Protein AF-A0A453GM14-F1 (afdb_monomer_lite)

Organism: Aegilops tauschii subsp. strangulata (NCBI:txid200361)

InterPro domains:
  IPR033309 Crossover junction endonuclease Mus81 [PTHR13451] (1-64)
  IPR042530 EME1/EME2, C-terminal domain [G3DSA:1.10.150.670] (1-65)

Structure (mmCIF, N/CA/C/O backbone):
data_AF-A0A453GM14-F1
#
_entry.id   AF-A0A453GM14-F1
#
loop_
_atom_site.group_PDB
_atom_site.id
_atom_site.type_symbol
_atom_site.label_atom_id
_atom_site.label_alt_id
_atom_site.label_comp_id
_atom_site.label_asym_id
_atom_site.label_entity_id
_atom_site.label_seq_id
_atom_site.pdbx_PDB_ins_code
_atom_site.Cartn_x
_atom_site.Cartn_y
_atom_site.Cartn_z
_atom_site.occupancy
_atom_site.B_iso_or_equiv
_atom_site.auth_seq_id
_atom_site.auth_comp_id
_atom_site.auth_asym_id
_atom_site.auth_atom_id
_atom_site.pdbx_PDB_model_num
ATOM 1 N N . MET A 1 1 ? -10.607 -8.308 7.859 1.00 61.97 1 MET A N 1
ATOM 2 C CA . MET A 1 1 ? -9.437 -8.138 8.750 1.00 61.97 1 MET A CA 1
ATOM 3 C C . MET A 1 1 ? -8.909 -6.725 8.570 1.00 61.97 1 MET A C 1
ATOM 5 O O . MET A 1 1 ? -8.815 -6.295 7.429 1.00 61.97 1 MET A O 1
ATOM 9 N N . GLN A 1 2 ? -8.618 -6.004 9.654 1.00 81.81 2 GLN A N 1
ATOM 10 C CA . GLN A 1 2 ? -7.949 -4.700 9.582 1.00 81.81 2 GLN A CA 1
ATOM 11 C C . GLN A 1 2 ? -6.445 -4.923 9.385 1.00 81.81 2 GLN A C 1
ATOM 13 O O . GLN A 1 2 ? -5.861 -5.780 10.048 1.00 81.81 2 GLN A O 1
ATOM 18 N N . VAL A 1 3 ? -5.824 -4.182 8.467 1.00 87.56 3 VAL A N 1
ATOM 19 C CA . VAL A 1 3 ? -4.368 -4.223 8.280 1.00 87.56 3 VAL A CA 1
ATOM 20 C C . VAL A 1 3 ? -3.715 -3.511 9.470 1.00 87.56 3 VAL A C 1
ATOM 22 O O . VAL A 1 3 ? -4.097 -2.374 9.762 1.00 87.56 3 VAL A O 1
ATOM 25 N N . PRO A 1 4 ? -2.745 -4.125 10.172 1.00 92.19 4 PRO A N 1
ATOM 26 C CA . PRO A 1 4 ? -2.096 -3.476 11.305 1.00 92.19 4 PRO A CA 1
ATOM 27 C C . PRO A 1 4 ? -1.500 -2.118 10.916 1.00 92.19 4 PRO A C 1
ATOM 29 O O . PRO A 1 4 ? -0.886 -1.985 9.858 1.00 92.19 4 PRO A O 1
ATOM 32 N N . GLN A 1 5 ? -1.638 -1.125 11.798 1.00 92.12 5 GLN A N 1
ATOM 33 C CA . GLN A 1 5 ? -1.119 0.247 11.638 1.00 92.12 5 GLN A CA 1
ATOM 34 C C . GLN A 1 5 ? -1.759 1.090 10.523 1.00 92.12 5 GLN A C 1
ATOM 36 O O . GLN A 1 5 ? -1.362 2.241 10.346 1.00 92.12 5 GLN A O 1
ATOM 41 N N . VAL A 1 6 ? -2.756 0.565 9.806 1.00 95.62 6 VAL A N 1
ATOM 42 C CA . VAL A 1 6 ? -3.539 1.340 8.838 1.00 95.62 6 VAL A CA 1
ATOM 43 C C . VAL A 1 6 ? -4.712 1.999 9.564 1.00 95.62 6 VAL A C 1
ATOM 45 O O . VAL A 1 6 ? -5.612 1.312 10.058 1.00 95.62 6 VAL A O 1
ATOM 48 N N . THR A 1 7 ? -4.674 3.331 9.649 1.00 96.06 7 THR A N 1
ATOM 49 C CA . THR A 1 7 ? -5.795 4.156 10.124 1.00 96.06 7 THR A CA 1
ATOM 50 C C . THR A 1 7 ? -6.803 4.395 8.998 1.00 96.06 7 THR A C 1
ATOM 52 O O . THR A 1 7 ? -6.536 4.082 7.833 1.00 96.06 7 THR A O 1
ATOM 55 N N . GLU A 1 8 ? -7.966 4.954 9.330 1.00 96.31 8 GLU A N 1
ATOM 56 C CA . GLU A 1 8 ? -8.982 5.312 8.337 1.00 96.31 8 GLU A CA 1
ATOM 57 C C . GLU A 1 8 ? -8.466 6.380 7.363 1.00 96.31 8 GLU A C 1
ATOM 59 O O . GLU A 1 8 ? -8.626 6.245 6.152 1.00 96.31 8 GLU A O 1
ATOM 64 N N . GLU A 1 9 ? -7.746 7.385 7.862 1.00 97.06 9 GLU A N 1
ATOM 65 C CA . GLU A 1 9 ? -7.161 8.459 7.055 1.00 97.06 9 GLU A CA 1
ATOM 66 C C . GLU A 1 9 ? -6.104 7.920 6.090 1.00 97.06 9 GLU A C 1
ATOM 68 O O . GLU A 1 9 ? -6.067 8.311 4.923 1.00 97.06 9 GLU A O 1
ATOM 73 N N . ALA A 1 10 ? -5.273 6.978 6.550 1.00 97.06 10 ALA A N 1
ATOM 74 C CA . ALA A 1 10 ? -4.308 6.299 5.695 1.00 97.06 10 ALA A CA 1
ATOM 75 C C . ALA A 1 10 ? 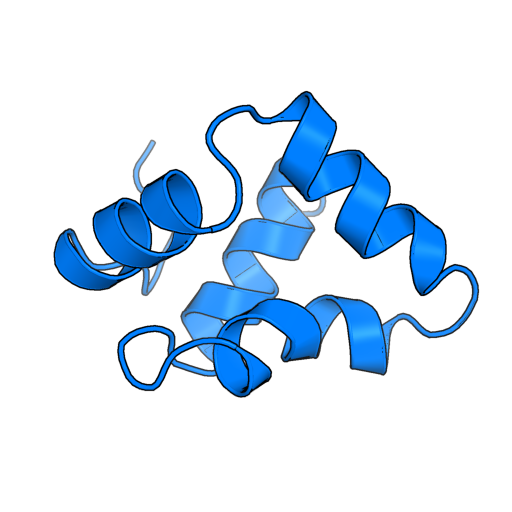-5.018 5.496 4.593 1.00 97.06 10 ALA A C 1
ATOM 77 O O . ALA A 1 10 ? -4.609 5.551 3.433 1.00 97.06 10 ALA A O 1
ATOM 78 N N . ALA A 1 11 ? -6.101 4.786 4.927 1.00 96.38 11 ALA A N 1
ATOM 79 C CA . ALA A 1 11 ? -6.891 4.047 3.947 1.00 96.38 11 ALA A CA 1
ATOM 80 C C . ALA A 1 11 ? -7.520 4.986 2.905 1.00 96.38 11 ALA A C 1
ATOM 82 O O . ALA A 1 11 ? -7.368 4.743 1.708 1.00 96.38 11 ALA A O 1
ATOM 83 N N . LEU A 1 12 ? -8.136 6.090 3.344 1.00 97.75 12 LEU A N 1
ATOM 84 C CA . LEU A 1 12 ? -8.724 7.110 2.472 1.00 97.75 12 LEU A CA 1
ATOM 85 C C . LEU A 1 12 ? -7.680 7.754 1.552 1.00 97.75 12 LEU A C 1
ATOM 87 O O . LEU A 1 12 ? -7.930 7.917 0.352 1.00 97.75 12 LEU A O 1
ATOM 91 N N . ALA A 1 13 ? -6.495 8.076 2.079 1.00 98.06 13 ALA A N 1
ATOM 92 C CA . ALA A 1 13 ? -5.391 8.623 1.295 1.00 98.06 13 ALA A CA 1
ATOM 93 C C . ALA A 1 13 ? -4.922 7.635 0.216 1.00 98.06 13 ALA A C 1
ATOM 95 O O . ALA A 1 13 ? -4.765 8.013 -0.947 1.00 98.06 13 ALA A O 1
ATOM 96 N N . VAL A 1 14 ? -4.765 6.355 0.568 1.00 97.81 14 VAL A N 1
ATOM 97 C CA . VAL A 1 14 ? -4.373 5.307 -0.384 1.00 97.81 14 VAL A CA 1
ATOM 98 C C . VAL A 1 14 ? -5.446 5.105 -1.453 1.00 97.81 14 VAL A C 1
ATOM 100 O O . VAL A 1 14 ? -5.098 5.058 -2.630 1.00 97.81 14 VAL A O 1
ATOM 103 N N . THR A 1 15 ? -6.733 5.057 -1.094 1.00 97.19 15 THR A N 1
ATOM 104 C CA . THR A 1 15 ? -7.825 4.919 -2.077 1.00 97.19 15 THR A CA 1
ATOM 105 C C . THR A 1 15 ? -8.003 6.156 -2.952 1.00 97.19 15 THR A C 1
ATOM 107 O O . THR A 1 15 ? -8.448 6.038 -4.087 1.00 97.19 15 THR A O 1
ATOM 110 N N . SER A 1 16 ? -7.621 7.339 -2.470 1.00 98.12 16 SER A N 1
ATOM 111 C CA . SER A 1 16 ? -7.633 8.560 -3.285 1.00 98.12 16 SER A CA 1
ATOM 112 C C . SER A 1 16 ? -6.517 8.549 -4.336 1.00 98.12 16 SER A C 1
ATOM 114 O O . SER A 1 16 ? -6.733 8.978 -5.467 1.00 98.12 16 SER A O 1
ATOM 116 N N . LEU A 1 17 ? -5.333 8.032 -3.985 1.00 97.75 17 LEU A N 1
ATOM 117 C CA . LEU A 1 17 ? -4.190 7.899 -4.899 1.00 97.75 17 LEU A CA 1
ATOM 118 C C . LEU A 1 17 ? -4.347 6.724 -5.874 1.00 97.75 17 LEU A C 1
ATOM 120 O O . LEU A 1 17 ? -3.972 6.821 -7.041 1.00 97.75 17 LEU A O 1
ATOM 124 N N . TYR A 1 18 ? -4.897 5.614 -5.388 1.00 98.12 18 TYR A N 1
ATOM 125 C CA . TYR A 1 18 ? -5.053 4.363 -6.120 1.00 98.12 18 TYR A CA 1
ATOM 126 C C . TYR A 1 18 ? -6.475 3.821 -5.906 1.00 98.12 18 TYR A C 1
ATOM 128 O O . TYR A 1 18 ? -6.687 2.962 -5.047 1.00 98.12 18 TYR A O 1
ATOM 136 N N . PRO A 1 19 ? -7.461 4.284 -6.699 1.00 97.38 19 PRO A N 1
ATOM 137 C CA . PRO A 1 19 ? -8.882 3.976 -6.486 1.00 97.38 19 PRO A CA 1
ATOM 138 C C . PRO A 1 19 ? -9.258 2.496 -6.589 1.00 97.38 19 PRO A C 1
ATOM 140 O O . PRO A 1 19 ? -10.351 2.099 -6.199 1.00 97.38 19 PRO A O 1
ATOM 143 N N . THR A 1 20 ? -8.371 1.664 -7.136 1.00 96.38 20 THR A N 1
ATOM 144 C CA . THR A 1 20 ? -8.579 0.220 -7.256 1.00 96.38 20 THR A CA 1
ATOM 145 C C . THR A 1 20 ? -7.355 -0.555 -6.781 1.00 96.38 20 THR A C 1
ATOM 147 O O . THR A 1 20 ? -6.214 -0.101 -6.922 1.00 96.38 20 THR A O 1
ATOM 150 N N . LEU A 1 21 ? -7.576 -1.788 -6.316 1.00 94.12 21 LEU A N 1
ATOM 151 C CA . LEU A 1 21 ? -6.485 -2.722 -6.015 1.00 94.12 21 LEU A CA 1
ATOM 152 C C . LEU A 1 21 ? -5.569 -2.925 -7.230 1.00 94.12 21 LEU A C 1
ATOM 154 O O . LEU A 1 21 ? -4.354 -2.963 -7.078 1.00 94.12 21 LEU A O 1
ATOM 158 N N . LEU A 1 22 ? -6.136 -2.970 -8.443 1.00 96.56 22 LEU A N 1
ATOM 159 C CA . LEU A 1 22 ? -5.362 -3.095 -9.679 1.00 96.56 22 LEU A CA 1
ATOM 160 C C . LEU A 1 22 ? -4.437 -1.891 -9.911 1.00 96.56 22 LEU A C 1
ATOM 162 O O . LEU A 1 22 ? -3.290 -2.082 -10.307 1.00 96.56 22 LEU A O 1
ATOM 166 N N . SER A 1 23 ? -4.903 -0.660 -9.672 1.00 97.88 23 SER A N 1
ATOM 167 C CA . SER A 1 23 ? -4.051 0.533 -9.797 1.00 97.88 23 SER A CA 1
ATOM 168 C C . SER A 1 23 ? -2.918 0.548 -8.773 1.00 97.88 23 SER A C 1
ATOM 170 O O . SER A 1 23 ? -1.795 0.897 -9.125 1.00 97.88 23 SER A O 1
ATOM 172 N N . LEU A 1 24 ? -3.187 0.104 -7.541 1.00 97.62 24 LEU A N 1
ATOM 173 C CA . LEU A 1 24 ? -2.169 0.003 -6.498 1.00 97.62 24 LEU A CA 1
ATOM 174 C C . LEU A 1 24 ? -1.135 -1.080 -6.833 1.00 97.62 24 LEU A C 1
ATOM 176 O O . LEU A 1 24 ? 0.067 -0.839 -6.757 1.00 97.62 24 LEU A O 1
ATOM 180 N N . ALA A 1 25 ? -1.595 -2.253 -7.274 1.00 96.56 25 ALA A N 1
ATOM 181 C CA . ALA A 1 25 ? -0.722 -3.355 -7.658 1.00 96.56 25 ALA A CA 1
ATOM 182 C C . ALA A 1 25 ? 0.182 -2.987 -8.846 1.00 96.56 25 ALA A C 1
ATOM 184 O O . ALA A 1 25 ? 1.374 -3.284 -8.831 1.00 96.56 25 ALA A O 1
ATOM 185 N N . LYS A 1 26 ? -0.359 -2.279 -9.847 1.00 97.19 26 LYS A N 1
ATOM 186 C CA . LYS A 1 26 ? 0.431 -1.750 -10.969 1.00 97.19 26 LYS A CA 1
ATOM 187 C C . LYS A 1 26 ? 1.506 -0.773 -10.500 1.00 97.19 26 LYS A C 1
ATOM 189 O O . LYS A 1 26 ? 2.629 -0.865 -10.975 1.00 97.19 26 LYS A O 1
ATOM 194 N N . ALA A 1 27 ? 1.189 0.124 -9.566 1.00 97.56 27 ALA A N 1
ATOM 195 C CA . ALA A 1 27 ? 2.167 1.067 -9.029 1.00 97.56 27 ALA A CA 1
ATOM 196 C C . ALA A 1 27 ? 3.328 0.350 -8.320 1.00 97.56 27 ALA A C 1
ATOM 198 O O . ALA A 1 27 ? 4.485 0.676 -8.572 1.00 97.56 27 ALA A O 1
ATOM 199 N N . TYR A 1 28 ? 3.041 -0.682 -7.519 1.00 97.38 28 TYR A N 1
ATOM 200 C CA . TYR A 1 28 ? 4.089 -1.522 -6.932 1.00 97.38 28 TYR A CA 1
ATOM 201 C C . TYR A 1 28 ? 4.905 -2.273 -7.992 1.00 97.38 28 TYR A C 1
ATOM 203 O O . TYR A 1 28 ? 6.129 -2.315 -7.899 1.00 97.38 28 TYR A O 1
ATOM 211 N N . ALA A 1 29 ? 4.259 -2.823 -9.023 1.00 95.19 29 ALA A N 1
ATOM 212 C CA . ALA A 1 29 ? 4.940 -3.516 -10.119 1.00 95.19 29 ALA A CA 1
ATOM 213 C C . ALA A 1 29 ? 5.831 -2.590 -10.970 1.00 95.19 29 ALA A C 1
ATOM 215 O O . ALA A 1 29 ? 6.769 -3.057 -11.601 1.00 95.19 29 ALA A O 1
ATOM 216 N N . MET A 1 30 ? 5.601 -1.273 -10.983 1.00 96.44 30 MET A N 1
ATOM 217 C CA . MET A 1 30 ? 6.516 -0.328 -11.647 1.00 96.44 30 MET A CA 1
ATOM 218 C C . MET A 1 30 ? 7.847 -0.150 -10.901 1.00 96.44 30 MET A C 1
ATOM 220 O O . MET A 1 30 ? 8.796 0.375 -11.477 1.00 96.44 30 MET A O 1
ATOM 224 N N . LEU A 1 31 ? 7.914 -0.577 -9.639 1.00 95.81 31 LEU A N 1
ATOM 225 C CA . LEU A 1 31 ? 9.120 -0.586 -8.807 1.00 95.81 31 LEU A CA 1
ATOM 226 C C . LEU A 1 31 ? 9.765 -1.985 -8.754 1.00 95.81 31 LEU A C 1
ATOM 228 O O . LEU A 1 31 ? 10.530 -2.267 -7.834 1.00 95.81 31 LEU A O 1
ATOM 232 N N . ASP A 1 32 ? 9.400 -2.879 -9.681 1.00 84.56 32 ASP A N 1
ATOM 233 C CA . ASP A 1 32 ? 9.811 -4.285 -9.661 1.00 84.56 32 ASP A CA 1
ATOM 234 C C . ASP A 1 32 ? 11.332 -4.454 -9.526 1.00 84.56 32 ASP A C 1
ATOM 236 O O . ASP A 1 32 ? 12.126 -3.710 -10.105 1.00 84.56 32 ASP A O 1
ATOM 240 N N . GLY A 1 33 ? 11.730 -5.423 -8.704 1.00 85.56 33 GLY A N 1
ATOM 241 C CA . GLY A 1 33 ? 13.118 -5.651 -8.304 1.00 85.56 33 GLY A CA 1
ATOM 242 C C . GLY A 1 33 ? 13.616 -4.803 -7.124 1.00 85.56 33 GLY A C 1
ATOM 243 O O . GLY A 1 33 ? 14.588 -5.209 -6.486 1.00 85.56 33 GLY A O 1
ATOM 244 N N . ASP A 1 34 ? 12.949 -3.701 -6.755 1.00 95.69 34 ASP A N 1
ATOM 245 C CA . ASP A 1 34 ? 13.274 -2.917 -5.553 1.00 95.69 34 ASP A CA 1
ATOM 246 C C . ASP A 1 34 ? 12.196 -3.071 -4.475 1.00 95.69 34 ASP A C 1
ATOM 248 O O . ASP A 1 34 ? 11.301 -2.242 -4.276 1.00 95.69 34 ASP A O 1
ATOM 252 N N . ARG A 1 35 ? 12.323 -4.163 -3.717 1.00 94.75 35 ARG A N 1
ATOM 253 C CA . ARG A 1 35 ? 11.415 -4.483 -2.613 1.00 94.75 35 ARG A CA 1
ATOM 254 C C . ARG A 1 35 ? 11.345 -3.372 -1.565 1.00 94.75 35 ARG A 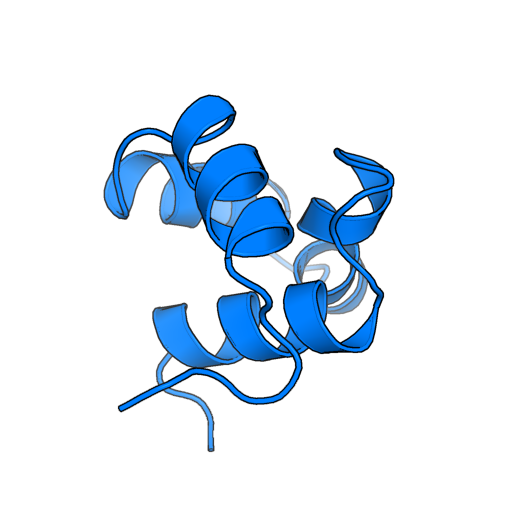C 1
ATOM 256 O O . ARG A 1 35 ? 10.288 -3.140 -0.982 1.00 94.75 35 ARG A O 1
ATOM 263 N N . ARG A 1 36 ? 12.456 -2.679 -1.301 1.00 96.56 36 ARG A N 1
ATOM 264 C CA . ARG A 1 36 ? 12.467 -1.600 -0.311 1.00 96.56 36 ARG A CA 1
ATOM 265 C C . ARG A 1 36 ? 11.672 -0.405 -0.824 1.00 96.56 36 ARG A C 1
ATOM 267 O O . ARG A 1 36 ? 10.866 0.136 -0.071 1.00 96.56 36 ARG A O 1
ATOM 274 N N . ALA A 1 37 ? 11.848 -0.026 -2.089 1.00 97.69 37 ALA A N 1
ATOM 275 C CA . ALA A 1 37 ? 11.048 1.025 -2.707 1.00 97.69 37 ALA A CA 1
ATOM 276 C C . ALA A 1 37 ? 9.554 0.675 -2.712 1.00 97.69 37 ALA A C 1
ATOM 278 O O . ALA A 1 37 ? 8.733 1.550 -2.447 1.00 97.69 37 ALA A O 1
ATOM 279 N N . GLN A 1 38 ? 9.197 -0.595 -2.935 1.00 97.69 38 GLN A N 1
ATOM 280 C CA . GLN A 1 38 ? 7.813 -1.059 -2.826 1.00 97.69 38 GLN A CA 1
ATOM 281 C C . GLN A 1 38 ? 7.274 -0.911 -1.395 1.00 97.69 38 GLN A C 1
ATOM 283 O O . GLN A 1 38 ? 6.264 -0.240 -1.196 1.00 97.69 38 GLN A O 1
ATOM 288 N N . GLU A 1 39 ? 7.958 -1.442 -0.378 1.00 97.44 39 GLU A N 1
ATOM 289 C CA . GLU A 1 39 ? 7.517 -1.319 1.023 1.00 97.44 39 GLU A CA 1
ATOM 290 C C . GLU A 1 39 ? 7.394 0.152 1.476 1.00 97.44 39 GLU A C 1
ATOM 292 O O . GLU A 1 39 ? 6.536 0.490 2.294 1.00 97.44 39 GLU A O 1
ATOM 297 N N . GLU A 1 40 ? 8.214 1.047 0.923 1.00 98.00 40 GLU A N 1
ATOM 298 C CA . GLU A 1 40 ? 8.250 2.476 1.241 1.00 98.00 40 GLU A CA 1
ATOM 299 C C . GLU A 1 40 ? 7.374 3.355 0.324 1.00 98.00 40 GLU A C 1
ATOM 301 O O . GLU A 1 40 ? 7.233 4.549 0.579 1.00 98.00 40 GLU A O 1
ATOM 306 N N . MET A 1 41 ? 6.760 2.812 -0.731 1.00 98.38 41 MET A N 1
ATOM 307 C CA . MET A 1 41 ? 6.118 3.626 -1.771 1.00 98.38 41 MET A CA 1
ATOM 308 C C . MET A 1 41 ? 5.025 4.546 -1.218 1.00 98.38 41 MET A C 1
ATOM 310 O O . MET A 1 41 ? 4.980 5.723 -1.568 1.00 98.38 41 MET A O 1
ATOM 314 N N . LEU A 1 42 ? 4.133 4.029 -0.368 1.00 98.38 42 LEU A N 1
ATOM 315 C CA . LEU A 1 42 ? 2.963 4.785 0.080 1.00 98.38 42 LEU A CA 1
ATOM 316 C C . LEU A 1 42 ? 3.327 5.863 1.101 1.00 98.38 42 LEU A C 1
ATOM 318 O O . LEU A 1 42 ? 2.790 6.966 1.012 1.00 98.38 42 LEU A O 1
ATOM 322 N N . LYS A 1 43 ? 4.289 5.597 1.997 1.00 98.12 43 LYS A N 1
ATOM 323 C CA . LYS A 1 43 ? 4.762 6.611 2.958 1.00 98.12 43 LYS A CA 1
ATOM 324 C C . LYS A 1 43 ? 5.389 7.821 2.253 1.00 98.12 43 LYS A C 1
ATOM 326 O O . LYS A 1 43 ? 5.319 8.936 2.744 1.00 98.12 43 LYS A O 1
ATOM 331 N N . ASN A 1 44 ? 5.972 7.603 1.072 1.00 97.94 44 ASN A N 1
ATOM 332 C CA . ASN A 1 44 ? 6.582 8.659 0.264 1.00 97.94 44 ASN A CA 1
ATOM 333 C C . ASN A 1 44 ? 5.559 9.401 -0.619 1.00 97.94 44 ASN A C 1
ATOM 335 O O . ASN A 1 44 ? 5.927 10.328 -1.340 1.00 97.94 44 ASN A O 1
ATOM 339 N N . LYS A 1 45 ? 4.288 8.977 -0.621 1.00 97.62 45 LYS A N 1
ATOM 340 C CA . LYS 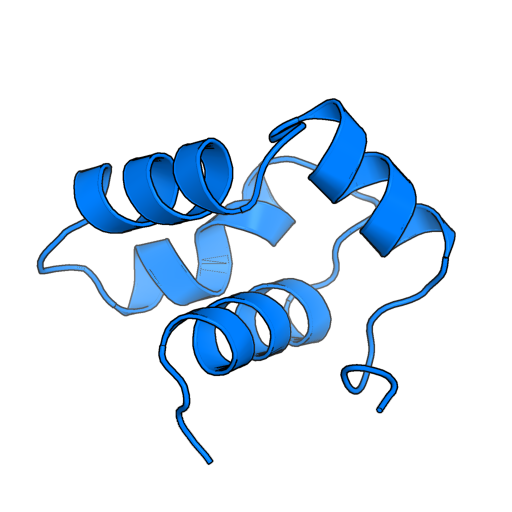A 1 45 ? 3.207 9.571 -1.424 1.00 97.62 45 LYS A CA 1
ATOM 341 C C . LYS A 1 45 ? 2.162 10.302 -0.586 1.00 9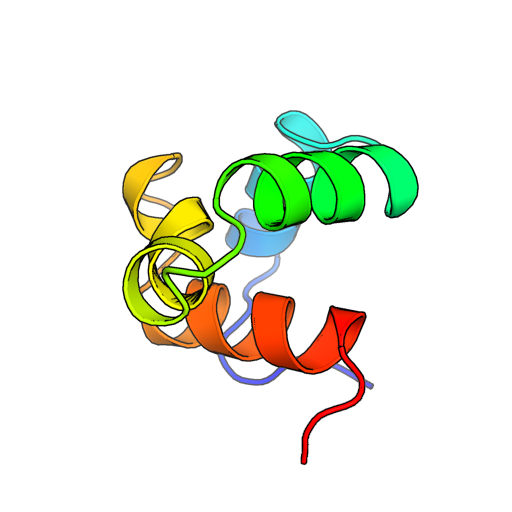7.62 45 LYS A C 1
ATOM 343 O O . LYS A 1 45 ? 1.382 11.062 -1.153 1.00 97.62 45 LYS A O 1
ATOM 348 N N . SER A 1 46 ? 2.119 10.072 0.724 1.00 97.38 46 SER A N 1
ATOM 349 C CA . SER A 1 46 ? 1.177 10.730 1.625 1.00 97.38 46 SER A CA 1
ATOM 350 C C . SER A 1 46 ? 1.713 10.770 3.051 1.00 97.38 46 SER A C 1
ATOM 352 O O .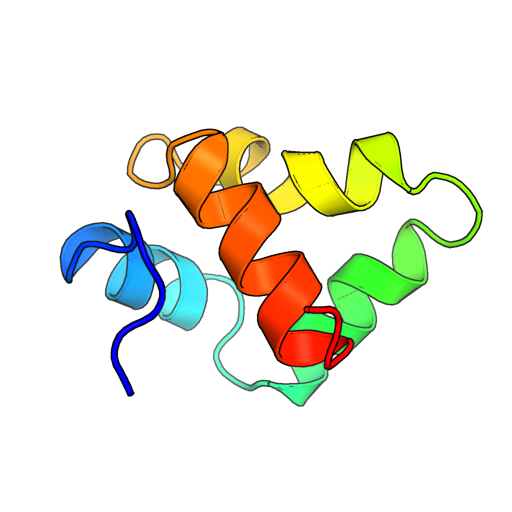 SER A 1 46 ? 2.055 9.729 3.608 1.00 97.38 46 SER A O 1
ATOM 354 N N . ASP A 1 47 ? 1.663 11.948 3.674 1.00 96.94 47 ASP A N 1
ATOM 355 C CA . ASP A 1 47 ? 2.028 12.141 5.085 1.00 96.94 47 ASP A CA 1
ATOM 356 C C . ASP A 1 47 ? 1.079 11.416 6.057 1.00 96.94 47 ASP A C 1
ATOM 358 O O . ASP A 1 47 ? 1.411 11.210 7.222 1.00 96.94 47 ASP A O 1
ATOM 362 N N . MET A 1 48 ? -0.101 10.997 5.582 1.00 97.94 48 MET A N 1
ATOM 363 C CA . MET A 1 48 ? -1.056 10.205 6.366 1.00 97.94 48 MET A CA 1
ATOM 364 C C . MET A 1 48 ? -0.654 8.727 6.449 1.00 97.94 48 MET A C 1
ATOM 366 O O . MET A 1 48 ? -1.171 7.988 7.286 1.00 97.94 48 MET A O 1
ATOM 370 N N . VAL A 1 49 ? 0.259 8.268 5.586 1.00 98.00 49 VAL A N 1
ATOM 371 C CA . VAL A 1 49 ? 0.703 6.875 5.552 1.00 98.00 49 VAL A CA 1
ATOM 372 C C . VAL A 1 49 ? 2.056 6.760 6.239 1.00 98.00 49 VAL A C 1
ATOM 374 O O . VAL A 1 49 ? 3.090 7.141 5.702 1.00 98.00 49 VAL A O 1
ATOM 377 N N . ASN A 1 50 ? 2.074 6.173 7.434 1.00 97.50 50 ASN A N 1
ATOM 378 C CA . ASN A 1 50 ? 3.334 5.886 8.116 1.00 97.50 50 ASN A CA 1
ATOM 379 C C . ASN A 1 50 ? 4.078 4.690 7.474 1.00 97.50 50 ASN A C 1
ATOM 381 O O . ASN A 1 50 ? 3.534 3.933 6.663 1.00 97.50 50 ASN A O 1
ATOM 385 N N . ALA A 1 51 ? 5.342 4.492 7.862 1.00 97.69 51 ALA A N 1
ATOM 386 C CA . ALA A 1 51 ? 6.186 3.431 7.309 1.00 97.69 51 ALA A CA 1
ATOM 387 C C . ALA A 1 51 ? 5.617 2.015 7.524 1.00 97.69 51 ALA A C 1
ATOM 389 O O . ALA A 1 51 ? 5.715 1.173 6.631 1.00 97.69 51 ALA A O 1
ATOM 390 N N . GLY A 1 52 ? 5.005 1.751 8.681 1.00 97.19 52 GLY A N 1
ATOM 391 C CA . GLY A 1 52 ? 4.415 0.448 8.976 1.00 97.19 52 GLY A CA 1
ATOM 392 C C . GLY A 1 52 ? 3.146 0.182 8.170 1.00 97.19 52 GLY A C 1
ATOM 393 O O . GLY A 1 52 ? 2.996 -0.906 7.623 1.00 97.19 52 GLY A O 1
ATOM 394 N N . ALA A 1 53 ? 2.282 1.185 8.004 1.00 97.31 53 ALA A N 1
ATOM 395 C CA . ALA A 1 53 ? 1.112 1.124 7.134 1.00 97.31 53 ALA A CA 1
ATOM 396 C C . ALA A 1 53 ? 1.513 0.844 5.678 1.00 97.31 53 ALA A C 1
ATOM 398 O O . ALA A 1 53 ? 0.982 -0.079 5.065 1.00 97.31 53 ALA A O 1
ATOM 399 N N . SER A 1 54 ? 2.500 1.579 5.151 1.00 98.19 54 SER A N 1
ATOM 400 C CA . SER A 1 54 ? 3.026 1.381 3.791 1.00 98.19 54 SER A CA 1
ATOM 401 C C . SER A 1 54 ? 3.500 -0.059 3.568 1.00 98.19 54 SER A C 1
ATOM 403 O O . SER A 1 54 ? 3.091 -0.711 2.604 1.00 98.19 54 SER A O 1
ATOM 405 N N . LYS A 1 55 ? 4.288 -0.590 4.511 1.00 97.56 55 LYS A N 1
ATOM 406 C CA . LYS A 1 55 ? 4.795 -1.965 4.465 1.00 97.56 55 LYS A CA 1
ATOM 407 C C . LYS A 1 55 ? 3.686 -3.011 4.591 1.00 97.56 55 LYS A C 1
ATOM 409 O O . LYS A 1 55 ? 3.687 -3.995 3.857 1.00 97.56 55 LYS A O 1
ATOM 414 N N . ASN A 1 56 ? 2.739 -2.821 5.507 1.00 96.69 56 ASN A N 1
ATOM 415 C CA . ASN A 1 56 ? 1.685 -3.804 5.751 1.00 96.69 56 ASN A CA 1
ATOM 416 C C . ASN A 1 56 ? 0.660 -3.849 4.608 1.00 96.69 56 ASN A C 1
ATOM 418 O O . ASN A 1 56 ? 0.137 -4.920 4.310 1.00 96.69 56 ASN A O 1
ATOM 422 N N . ILE A 1 57 ? 0.407 -2.725 3.928 1.00 96.31 57 ILE A N 1
ATOM 423 C CA . ILE A 1 57 ? -0.416 -2.699 2.711 1.00 96.31 57 ILE A CA 1
ATOM 424 C C . ILE A 1 57 ? 0.291 -3.431 1.565 1.00 96.31 57 ILE A C 1
ATOM 426 O O . ILE A 1 57 ? -0.345 -4.235 0.889 1.00 96.31 57 ILE A O 1
ATOM 430 N N . PHE A 1 58 ? 1.598 -3.218 1.377 1.00 96.19 58 PHE A N 1
ATOM 431 C CA . PHE A 1 58 ? 2.376 -3.975 0.390 1.00 96.19 58 PHE A CA 1
ATOM 432 C C . PHE A 1 58 ? 2.267 -5.490 0.634 1.00 96.19 58 PHE A C 1
ATOM 434 O O . PHE A 1 58 ? 1.858 -6.234 -0.259 1.00 96.19 58 PHE A O 1
ATOM 441 N N . LYS A 1 59 ? 2.523 -5.930 1.875 1.00 94.12 59 LYS A N 1
ATOM 442 C CA . LYS A 1 59 ? 2.384 -7.336 2.280 1.00 94.12 59 LYS A CA 1
ATOM 443 C C . LYS A 1 59 ? 0.983 -7.893 2.033 1.00 94.12 59 LYS A C 1
ATOM 445 O O . LYS A 1 59 ? 0.861 -9.017 1.557 1.00 94.12 59 LYS A O 1
ATO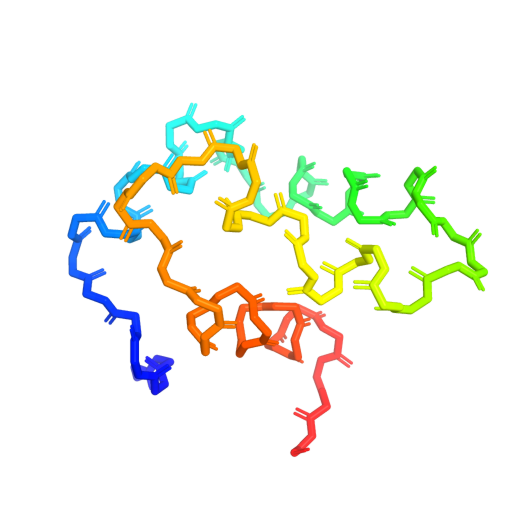M 450 N N . LEU A 1 60 ? -0.066 -7.111 2.322 1.00 92.81 60 LEU A N 1
ATOM 451 C CA . LEU A 1 60 ? -1.452 -7.521 2.083 1.00 92.81 60 LEU A CA 1
ATOM 452 C C . LEU A 1 60 ? -1.684 -7.854 0.607 1.00 92.81 60 LEU A C 1
ATOM 454 O O . LEU A 1 60 ? -2.259 -8.898 0.309 1.00 92.81 60 LEU A O 1
ATOM 458 N N . ILE A 1 61 ? -1.268 -6.976 -0.309 1.00 92.31 61 ILE A N 1
ATOM 459 C CA . ILE A 1 61 ? -1.547 -7.184 -1.735 1.00 92.31 61 ILE A CA 1
ATOM 460 C C . ILE A 1 61 ? -0.749 -8.390 -2.280 1.00 92.31 61 ILE A C 1
ATOM 462 O O . ILE A 1 61 ? -1.239 -9.088 -3.164 1.00 92.31 61 ILE A O 1
ATOM 466 N N . TRP A 1 62 ? 0.428 -8.685 -1.713 1.00 90.19 62 TRP A N 1
ATOM 467 C CA . TRP A 1 62 ? 1.284 -9.814 -2.107 1.00 90.19 62 TRP A CA 1
ATOM 468 C C . TRP A 1 62 ? 1.031 -11.090 -1.277 1.00 90.19 62 TRP A C 1
ATOM 470 O O . TRP A 1 62 ? 1.722 -12.087 -1.467 1.00 90.19 62 TRP A O 1
ATOM 480 N N . ALA A 1 63 ? 0.025 -11.083 -0.391 1.00 83.00 63 ALA A N 1
ATOM 481 C CA . ALA A 1 63 ? -0.323 -12.186 0.510 1.00 83.00 63 ALA A CA 1
ATOM 482 C C . ALA A 1 63 ? 0.860 -12.715 1.352 1.00 83.00 63 ALA A C 1
ATOM 484 O O . ALA A 1 63 ? 0.950 -13.907 1.648 1.00 83.00 63 ALA A O 1
ATOM 485 N N . GLU A 1 64 ? 1.766 -11.823 1.757 1.00 74.69 64 GLU A N 1
ATOM 486 C CA . GLU A 1 64 ? 2.902 -12.166 2.610 1.00 74.69 64 GLU A CA 1
ATOM 487 C C . GLU A 1 64 ? 2.526 -12.063 4.097 1.00 74.69 64 GLU A C 1
ATOM 489 O O . GLU A 1 64 ? 1.999 -11.040 4.544 1.00 74.69 64 GLU A O 1
ATOM 494 N N . GLY A 1 65 ? 2.820 -13.126 4.857 1.00 56.81 65 GLY A N 1
ATOM 495 C CA . GLY A 1 65 ? 2.649 -13.192 6.316 1.00 56.81 65 GLY A CA 1
ATOM 496 C C . GLY A 1 65 ? 3.580 -12.274 7.108 1.00 56.81 65 GLY A C 1
ATOM 497 O O . GLY A 1 65 ? 4.715 -11.967 6.663 1.00 56.81 65 GLY A O 1
#

Foldseek 3Di:
DDQPPQDPVLVVQCCVVQVDLVSLVVVLVVVPPPVVCQLCVSVVVDVNQDSSNSNSVSCVSVVHD

Radius of gyration: 10.59 Å; chains: 1; bounding box: 23×25×23 Å

Sequence (65 aa):
MQVPQVTEEAALAVTSLYPTLLSLAKAYAMLDGDRRAQEEMLKNKSDMVNAGASKNIFKLIWAEG

Secondary structure (DSSP, 8-state):
-PPTT--HHHHHHHHHH-SSHHHHHHHHHTTTT-HHHHHHTTTTT-TTS-HHHHHHHHHHHTT--

pLDDT: mean 94.19, std 7.66, range [56.81, 98.38]